Protein AF-A0A1G7FR99-F1 (afdb_monomer_lite)

InterPro domains:
  IPR018385 C4-dicarboxylate anaerobic carrier-like [PF03606] (4-111)

Structure (mmCIF, N/CA/C/O backbone):
data_AF-A0A1G7FR99-F1
#
_entry.id   AF-A0A1G7FR99-F1
#
loop_
_atom_site.group_PDB
_atom_site.id
_atom_site.type_symbol
_atom_site.label_atom_id
_atom_site.label_alt_id
_atom_site.label_comp_id
_atom_site.label_asym_id
_atom_site.label_entity_id
_atom_site.label_seq_id
_atom_site.pdbx_PDB_ins_code
_atom_site.Cartn_x
_atom_site.Cartn_y
_atom_site.Cartn_z
_atom_site.occupancy
_atom_site.B_iso_or_equiv
_atom_site.auth_seq_id
_atom_site.auth_comp_id
_atom_site.auth_asym_id
_atom_site.auth_atom_id
_atom_site.pdbx_PDB_model_num
ATOM 1 N N . MET A 1 1 ? -29.325 10.372 -16.568 1.00 49.56 1 MET A N 1
ATOM 2 C CA . MET A 1 1 ? -28.260 10.797 -15.630 1.00 49.56 1 MET A CA 1
ATOM 3 C C . MET A 1 1 ? -27.099 9.822 -15.770 1.00 49.56 1 MET A C 1
ATOM 5 O O . MET A 1 1 ? -27.283 8.641 -15.497 1.00 49.56 1 MET A O 1
ATOM 9 N N . LYS A 1 2 ? -25.958 10.261 -16.313 1.00 59.69 2 LYS A N 1
ATOM 10 C CA . LYS A 1 2 ? -24.798 9.390 -16.560 1.00 59.69 2 LYS A CA 1
ATOM 11 C C . LYS A 1 2 ? -24.212 9.015 -15.193 1.00 59.69 2 LYS A C 1
ATOM 13 O O . LYS A 1 2 ? -23.786 9.899 -14.459 1.00 59.69 2 LYS A O 1
ATOM 18 N N . LYS A 1 3 ? -24.295 7.738 -14.804 1.00 76.69 3 LYS A N 1
ATOM 19 C CA . LYS A 1 3 ? -23.716 7.262 -13.540 1.00 76.69 3 LYS A CA 1
ATOM 20 C C . LYS A 1 3 ? -22.211 7.502 -13.604 1.00 76.69 3 LYS A C 1
ATOM 22 O O . LYS A 1 3 ? -21.580 7.092 -14.578 1.00 76.69 3 LYS A O 1
ATOM 27 N N . PHE A 1 4 ? -21.664 8.189 -12.603 1.00 80.19 4 PHE A N 1
ATOM 28 C CA . PHE A 1 4 ? -20.218 8.318 -12.471 1.00 80.19 4 PHE A CA 1
ATOM 29 C C . PHE A 1 4 ? -19.592 6.916 -12.502 1.00 80.19 4 PHE A C 1
ATOM 31 O O . PHE A 1 4 ? -20.150 6.000 -11.884 1.00 80.19 4 PHE A O 1
ATOM 38 N N . PRO A 1 5 ? -18.487 6.718 -13.242 1.00 84.00 5 PRO A N 1
ATOM 39 C CA . PRO A 1 5 ? -17.815 5.430 -13.273 1.00 84.00 5 PRO A CA 1
ATOM 40 C C . PRO A 1 5 ? -17.438 5.019 -11.852 1.00 84.00 5 PRO A C 1
ATOM 42 O O . PRO A 1 5 ? -17.006 5.847 -11.050 1.00 84.00 5 PRO A O 1
ATOM 45 N N . ASN A 1 6 ? -17.602 3.737 -11.536 1.00 90.38 6 ASN A N 1
ATOM 46 C CA . ASN A 1 6 ? -17.119 3.192 -10.273 1.00 90.38 6 ASN A CA 1
ATOM 47 C C . ASN A 1 6 ? -15.609 3.478 -10.147 1.00 90.38 6 ASN A C 1
ATOM 49 O O . ASN A 1 6 ? -14.886 3.376 -11.139 1.00 90.38 6 ASN A O 1
ATOM 53 N N . ALA A 1 7 ? -15.131 3.804 -8.942 1.00 90.44 7 ALA A N 1
ATOM 54 C CA . ALA A 1 7 ? -13.714 4.062 -8.674 1.00 90.44 7 ALA A CA 1
ATOM 55 C C . ALA A 1 7 ? -12.791 2.966 -9.242 1.00 90.44 7 ALA A C 1
ATOM 57 O O . ALA A 1 7 ? -11.729 3.268 -9.779 1.00 90.44 7 ALA A O 1
ATOM 58 N N . PHE A 1 8 ? -13.232 1.706 -9.218 1.00 87.88 8 PHE A N 1
ATOM 59 C CA . PHE A 1 8 ? -12.510 0.579 -9.801 1.00 87.88 8 PHE A CA 1
ATOM 60 C C . PHE A 1 8 ? -12.287 0.722 -11.315 1.00 87.88 8 PHE A C 1
ATOM 62 O O . PHE A 1 8 ? -11.193 0.464 -11.810 1.00 87.88 8 PHE A O 1
ATOM 69 N N . VAL A 1 9 ? -13.298 1.200 -12.046 1.00 91.81 9 VAL A N 1
ATOM 70 C CA . VAL A 1 9 ? -13.213 1.442 -13.496 1.00 91.81 9 VAL A CA 1
ATOM 71 C C . VAL A 1 9 ? -12.213 2.556 -13.791 1.00 91.81 9 VAL A C 1
ATOM 73 O O . VAL A 1 9 ? -11.410 2.430 -14.712 1.00 91.81 9 VAL A O 1
ATOM 76 N N . ILE A 1 10 ? -12.220 3.620 -12.981 1.00 92.56 10 ILE A N 1
ATOM 77 C CA . ILE A 1 10 ? -11.277 4.737 -13.120 1.00 92.56 10 ILE A CA 1
ATOM 78 C C . ILE A 1 10 ? -9.844 4.233 -12.920 1.00 92.56 10 ILE A C 1
ATOM 80 O O . ILE A 1 10 ? -8.991 4.465 -13.773 1.00 92.56 10 ILE A O 1
ATOM 84 N N . ILE A 1 11 ? -9.590 3.480 -11.849 1.00 90.31 11 ILE A N 1
ATOM 85 C CA . ILE A 1 11 ? -8.256 2.950 -11.542 1.00 90.31 11 ILE A CA 1
ATOM 86 C C . ILE A 1 11 ? -7.749 2.047 -12.673 1.00 90.31 11 ILE A C 1
ATOM 88 O O . ILE A 1 11 ? -6.632 2.242 -13.148 1.00 90.31 11 ILE A O 1
ATOM 92 N N . ILE A 1 12 ? -8.570 1.109 -13.157 1.00 89.19 12 ILE A N 1
ATOM 93 C CA . ILE A 1 12 ? -8.191 0.235 -14.278 1.00 89.19 12 ILE A CA 1
ATOM 94 C C . ILE A 1 12 ? -7.891 1.051 -15.537 1.00 89.19 12 ILE A C 1
ATOM 96 O O . ILE A 1 12 ? -6.893 0.789 -16.207 1.00 89.19 12 ILE A O 1
ATOM 100 N N . SER A 1 13 ? -8.711 2.058 -15.847 1.00 90.75 13 SER A N 1
ATOM 101 C CA . SER A 1 13 ? -8.502 2.894 -17.033 1.00 90.75 13 SER A CA 1
ATOM 102 C C . SER A 1 13 ? -7.169 3.649 -16.992 1.00 90.75 13 SER A C 1
ATOM 104 O O . SER A 1 13 ? -6.461 3.689 -17.995 1.00 90.75 13 SER A O 1
ATOM 106 N N . VAL A 1 14 ? -6.780 4.166 -15.822 1.00 91.19 14 VAL A N 1
ATOM 107 C CA . VAL A 1 14 ? -5.498 4.856 -15.622 1.00 91.19 14 VAL A CA 1
ATOM 108 C C . VAL A 1 14 ? -4.325 3.880 -15.728 1.00 91.19 14 VAL A C 1
ATOM 110 O O . VAL A 1 14 ? -3.304 4.225 -16.316 1.00 91.19 14 VAL A O 1
ATOM 113 N N . ILE A 1 15 ? -4.467 2.651 -15.220 1.00 89.06 15 ILE A N 1
ATOM 114 C CA . ILE A 1 15 ? -3.435 1.608 -15.334 1.00 89.06 15 ILE A CA 1
ATOM 115 C C . ILE A 1 15 ? -3.195 1.229 -16.801 1.00 89.06 15 ILE A C 1
ATOM 117 O O . ILE A 1 15 ? -2.047 1.185 -17.238 1.00 89.06 15 ILE A O 1
ATOM 121 N N . ILE A 1 16 ? -4.263 1.001 -17.571 1.00 88.94 16 ILE A N 1
ATOM 122 C CA . ILE A 1 16 ? -4.161 0.682 -19.003 1.00 88.94 16 ILE A CA 1
ATOM 123 C C . ILE A 1 16 ? -3.530 1.854 -19.761 1.00 88.94 16 ILE A C 1
ATOM 125 O O . ILE A 1 16 ? -2.612 1.649 -20.552 1.00 88.94 16 ILE A O 1
ATOM 129 N N . LEU A 1 17 ? -3.972 3.083 -19.481 1.00 91.69 17 LEU A N 1
ATOM 130 C CA . LEU A 1 17 ? -3.405 4.286 -20.087 1.00 91.69 17 LEU A CA 1
ATOM 131 C C . LEU A 1 17 ? -1.905 4.422 -19.785 1.00 91.69 17 LEU A C 1
ATOM 133 O O . LEU A 1 17 ? -1.121 4.683 -20.693 1.00 91.69 17 LEU A O 1
ATOM 137 N N . SER A 1 18 ? -1.495 4.197 -18.535 1.00 87.62 18 SER A N 1
ATOM 138 C CA . SER A 1 18 ? -0.090 4.241 -18.116 1.00 87.62 18 SER A CA 1
ATOM 139 C C . SER A 1 18 ? 0.762 3.167 -18.797 1.00 87.62 18 SER A C 1
ATOM 141 O O . SER A 1 18 ? 1.918 3.425 -19.131 1.00 87.62 18 SER A O 1
ATOM 143 N N . TRP A 1 19 ? 0.212 1.967 -19.003 1.00 86.31 19 TRP A N 1
ATOM 144 C CA . TRP A 1 19 ? 0.906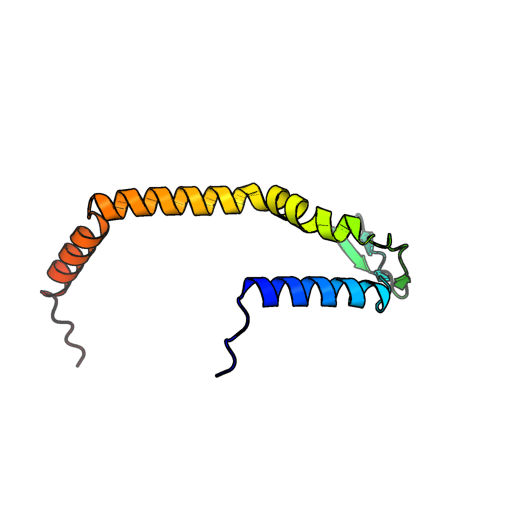 0.891 -19.710 1.00 86.31 19 TRP A CA 1
ATOM 145 C C . TRP A 1 19 ? 1.134 1.252 -21.181 1.00 86.31 19 TRP A C 1
ATOM 147 O O . TRP A 1 19 ? 2.260 1.148 -21.656 1.00 86.31 19 TRP A O 1
ATOM 157 N N . ILE A 1 20 ? 0.121 1.794 -21.867 1.00 87.69 20 ILE A N 1
ATOM 158 C CA . ILE A 1 20 ? 0.262 2.297 -23.246 1.00 87.69 20 ILE A CA 1
ATOM 159 C C . ILE A 1 20 ? 1.334 3.394 -23.316 1.00 87.69 20 ILE A C 1
ATOM 161 O O . ILE A 1 20 ? 2.177 3.387 -24.211 1.00 87.69 20 ILE A O 1
ATOM 165 N N . LEU A 1 21 ? 1.346 4.309 -22.344 1.00 86.81 21 LEU A N 1
ATOM 166 C CA . LEU A 1 21 ? 2.313 5.406 -22.293 1.00 86.81 21 LEU A CA 1
ATOM 167 C C . LEU A 1 21 ? 3.763 4.932 -22.104 1.00 86.81 21 LEU A C 1
ATOM 169 O O . LEU A 1 21 ? 4.683 5.606 -22.558 1.00 86.81 21 LEU A O 1
ATOM 173 N N . THR A 1 22 ? 3.967 3.759 -21.498 1.00 84.25 22 THR A N 1
ATOM 174 C CA . THR A 1 22 ? 5.302 3.165 -21.295 1.00 84.25 22 THR A CA 1
ATOM 175 C C . THR A 1 22 ? 5.958 2.753 -22.619 1.00 84.25 22 THR A C 1
ATOM 177 O O . THR A 1 22 ? 7.178 2.734 -22.708 1.00 84.25 22 THR A O 1
ATOM 180 N N . TYR A 1 23 ? 5.174 2.482 -23.668 1.00 81.06 23 TYR A N 1
ATOM 181 C CA . TYR A 1 23 ? 5.708 2.217 -25.012 1.00 81.06 23 TYR A CA 1
ATOM 182 C C . TYR A 1 23 ? 6.062 3.491 -25.785 1.00 81.06 23 TYR A C 1
ATOM 184 O O . TYR A 1 23 ? 6.865 3.446 -26.711 1.00 81.06 23 TYR A O 1
ATOM 192 N N . LEU A 1 24 ? 5.449 4.623 -25.431 1.00 83.00 24 LEU A N 1
ATOM 193 C CA . LEU A 1 24 ? 5.678 5.911 -26.089 1.00 83.00 24 LEU A CA 1
ATOM 194 C C . LEU A 1 24 ? 6.896 6.644 -25.514 1.00 83.00 24 LEU A C 1
ATOM 196 O O . LEU A 1 24 ? 7.538 7.410 -26.229 1.00 83.00 24 LEU A O 1
ATOM 200 N N . ILE A 1 25 ? 7.199 6.432 -24.230 1.00 81.12 25 ILE A N 1
ATOM 201 C CA . ILE A 1 25 ? 8.241 7.160 -23.503 1.00 81.12 25 ILE A CA 1
ATOM 202 C C . ILE A 1 25 ? 9.413 6.208 -23.213 1.00 81.12 25 ILE A C 1
ATOM 204 O O . ILE A 1 25 ? 9.275 5.330 -22.358 1.00 81.12 25 ILE A O 1
ATOM 208 N N . PRO A 1 26 ? 10.569 6.364 -23.887 1.00 73.19 26 PRO A N 1
ATOM 209 C CA . PRO A 1 26 ? 11.738 5.535 -23.629 1.00 73.19 26 PRO A CA 1
ATOM 210 C C . PRO A 1 26 ? 12.297 5.804 -22.231 1.00 73.19 26 PRO A C 1
ATOM 212 O O . PRO A 1 26 ? 12.302 6.936 -21.743 1.00 73.19 26 PRO A O 1
ATOM 215 N N . GLN A 1 27 ? 12.794 4.752 -21.587 1.00 71.12 27 GLN A N 1
ATOM 216 C CA . GLN A 1 27 ? 13.408 4.863 -20.270 1.00 71.12 27 GLN A CA 1
ATOM 217 C C . GLN A 1 27 ? 14.853 5.357 -20.414 1.00 71.12 27 GLN A C 1
ATOM 219 O O . GLN A 1 27 ? 15.636 4.806 -21.188 1.00 71.12 27 GLN A O 1
ATOM 224 N N . GLY A 1 28 ? 15.212 6.392 -19.660 1.00 74.75 28 GLY A N 1
ATOM 225 C CA . GLY A 1 28 ? 16.578 6.903 -19.575 1.00 74.75 28 GLY A CA 1
ATOM 226 C C . GLY A 1 28 ? 17.051 6.931 -18.128 1.00 74.75 28 GLY A C 1
ATOM 227 O O . GLY A 1 28 ? 16.246 7.141 -17.220 1.00 74.75 28 GLY A O 1
ATOM 228 N N . ALA A 1 29 ? 18.346 6.718 -17.916 1.00 75.38 29 ALA A N 1
ATOM 229 C CA . ALA A 1 29 ? 18.979 6.837 -16.610 1.00 75.38 29 ALA A CA 1
ATOM 230 C C . ALA A 1 29 ? 20.290 7.622 -16.722 1.00 75.38 29 ALA A C 1
ATOM 232 O O . ALA A 1 29 ? 20.946 7.614 -17.764 1.00 75.38 29 ALA A O 1
ATOM 233 N N . TYR A 1 30 ? 20.659 8.285 -15.629 1.00 74.94 30 TYR A N 1
ATOM 234 C CA . TYR A 1 30 ? 21.957 8.933 -15.472 1.00 74.94 30 TYR A CA 1
ATOM 235 C C . TYR A 1 30 ? 22.875 8.024 -14.658 1.00 74.94 30 TYR A C 1
ATOM 237 O O . TYR A 1 30 ? 22.423 7.398 -13.694 1.00 74.94 30 TYR A O 1
ATOM 245 N N . GLN A 1 31 ? 24.152 7.948 -15.027 1.00 67.88 31 GLN A N 1
ATOM 246 C CA . GLN A 1 31 ? 25.138 7.206 -14.244 1.00 67.88 31 GLN A CA 1
ATOM 247 C C . GLN A 1 31 ? 25.691 8.105 -13.135 1.00 67.88 31 GLN A C 1
ATOM 249 O O . GLN A 1 31 ? 26.223 9.186 -13.391 1.00 67.88 31 GLN A O 1
ATOM 254 N N . GLY A 1 32 ? 25.540 7.651 -11.893 1.00 68.31 32 GLY A N 1
ATOM 255 C CA . GLY A 1 32 ? 26.189 8.250 -10.732 1.00 68.31 32 GLY A CA 1
ATOM 256 C C . GLY A 1 32 ? 27.440 7.462 -10.365 1.00 68.31 32 GLY A C 1
ATOM 257 O O . GLY A 1 32 ? 27.411 6.230 -10.373 1.00 68.31 32 GLY A O 1
ATOM 258 N N . ILE A 1 33 ? 28.518 8.166 -10.033 1.00 65.06 33 ILE A N 1
ATOM 259 C CA . ILE A 1 33 ? 29.684 7.586 -9.363 1.00 65.06 33 ILE A CA 1
ATOM 260 C C . ILE A 1 33 ? 29.680 8.051 -7.910 1.00 65.06 33 ILE A C 1
ATOM 262 O O . ILE A 1 33 ? 29.447 9.221 -7.613 1.00 65.06 33 ILE A O 1
ATOM 26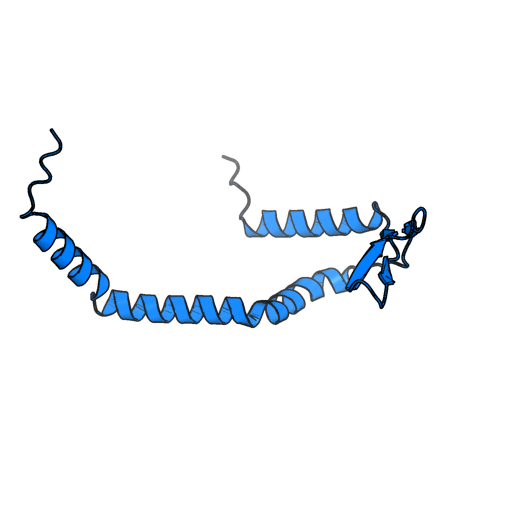6 N N . THR A 1 34 ? 29.886 7.116 -6.989 1.00 59.38 34 THR A N 1
ATOM 267 C CA . THR A 1 34 ? 30.049 7.433 -5.570 1.00 59.38 34 THR A CA 1
ATOM 268 C C . THR A 1 34 ? 31.526 7.688 -5.323 1.00 59.38 34 THR A C 1
ATOM 270 O O . THR A 1 34 ? 32.336 6.775 -5.486 1.00 59.38 34 THR A O 1
ATOM 273 N N . ASP A 1 35 ? 31.873 8.925 -4.973 1.00 60.75 35 ASP A N 1
ATOM 274 C CA . ASP A 1 35 ? 33.246 9.271 -4.622 1.00 60.75 35 ASP A CA 1
ATOM 275 C C . ASP A 1 35 ? 33.575 8.691 -3.227 1.00 60.75 35 ASP A C 1
ATOM 277 O O . ASP A 1 35 ? 32.877 9.011 -2.255 1.00 60.75 35 ASP A O 1
ATOM 281 N N . PRO A 1 36 ? 34.581 7.803 -3.104 1.00 61.06 36 PRO A N 1
ATOM 282 C CA . PRO A 1 36 ? 34.871 7.084 -1.865 1.00 61.06 36 PRO A CA 1
ATOM 283 C C . PRO A 1 36 ? 35.394 7.970 -0.723 1.00 61.06 36 PRO A C 1
ATOM 285 O O . PRO A 1 36 ? 35.444 7.491 0.409 1.00 61.06 36 PRO A O 1
ATOM 288 N N . GLU A 1 37 ? 35.769 9.231 -0.973 1.00 61.16 37 GLU A N 1
ATOM 289 C CA . GLU A 1 37 ? 36.229 10.141 0.089 1.00 61.16 37 GLU A CA 1
ATOM 290 C C . GLU A 1 37 ? 35.123 11.025 0.678 1.00 61.16 37 GLU A C 1
ATOM 292 O O . GLU A 1 37 ? 35.217 11.420 1.840 1.00 61.16 37 GLU A O 1
ATOM 297 N N . SER A 1 38 ? 34.073 11.334 -0.088 1.00 60.84 38 SER A N 1
ATOM 298 C CA . SER A 1 38 ? 33.053 12.310 0.330 1.00 60.84 38 SER A CA 1
ATOM 299 C C . SER A 1 38 ? 31.676 11.707 0.631 1.00 60.84 38 SER A C 1
ATOM 301 O O . SER A 1 38 ? 30.836 12.415 1.178 1.00 60.84 38 SER A O 1
ATOM 303 N N . ASP A 1 39 ? 31.424 10.432 0.300 1.00 59.44 39 ASP A N 1
ATOM 304 C CA . ASP A 1 39 ? 30.101 9.769 0.409 1.00 59.44 39 ASP A CA 1
ATOM 305 C C . ASP A 1 39 ? 28.981 10.507 -0.365 1.00 59.44 39 ASP A C 1
ATOM 307 O O . ASP A 1 39 ? 27.784 10.317 -0.148 1.00 59.44 39 ASP A O 1
ATOM 311 N N . ILE A 1 40 ? 29.372 11.368 -1.311 1.00 62.38 40 ILE A N 1
ATOM 312 C CA . ILE A 1 40 ? 28.467 12.105 -2.191 1.00 62.38 40 ILE A CA 1
ATOM 313 C C . ILE A 1 40 ? 28.409 11.346 -3.515 1.00 62.38 40 ILE A C 1
ATOM 315 O O . ILE A 1 40 ? 29.427 11.063 -4.145 1.00 62.38 40 ILE A O 1
ATOM 319 N N . THR A 1 41 ? 27.196 10.993 -3.938 1.00 63.53 41 THR A N 1
ATOM 320 C CA . THR A 1 41 ? 26.968 10.417 -5.267 1.00 63.53 41 THR A CA 1
ATOM 321 C C . THR A 1 41 ? 26.871 11.556 -6.269 1.00 63.53 41 THR A C 1
ATOM 323 O O . THR A 1 41 ? 25.862 12.264 -6.307 1.00 63.53 41 THR A O 1
ATOM 326 N N . GLU A 1 42 ? 27.923 11.748 -7.060 1.00 64.75 42 GLU A N 1
ATOM 327 C CA . GLU A 1 42 ? 27.950 12.758 -8.111 1.00 64.75 42 GLU A CA 1
ATOM 328 C C . GLU A 1 42 ? 27.438 12.151 -9.422 1.00 64.75 42 GLU A C 1
ATOM 330 O O . GLU A 1 42 ? 27.823 11.052 -9.834 1.00 64.75 42 GLU A O 1
ATOM 335 N N . VAL A 1 43 ? 26.512 12.858 -10.069 1.00 67.50 43 VAL A N 1
ATOM 336 C CA . VAL A 1 43 ? 25.994 12.466 -11.380 1.00 67.50 43 VAL A CA 1
ATOM 337 C C . VAL A 1 43 ? 26.999 12.909 -12.434 1.00 67.50 43 VAL A C 1
ATOM 339 O O . VAL A 1 43 ? 27.320 14.093 -12.523 1.00 67.50 43 VAL A O 1
ATOM 342 N N . ILE A 1 44 ? 27.478 11.973 -13.256 1.00 70.81 44 ILE A N 1
ATOM 343 C CA . ILE A 1 44 ? 28.434 12.293 -14.317 1.00 70.81 44 ILE A CA 1
ATOM 344 C C . ILE A 1 44 ? 27.736 13.193 -15.348 1.00 70.81 44 ILE A C 1
ATOM 346 O O . ILE A 1 44 ? 26.675 12.838 -15.876 1.00 70.81 44 ILE A O 1
ATOM 350 N N . ASN A 1 45 ? 28.336 14.349 -15.650 1.00 59.06 45 ASN A N 1
ATOM 351 C CA . ASN A 1 45 ? 27.870 15.237 -16.716 1.00 59.06 45 ASN A CA 1
ATOM 352 C C . ASN A 1 45 ? 27.843 14.487 -18.061 1.00 59.06 45 ASN A C 1
ATOM 354 O O . ASN A 1 45 ? 28.789 13.784 -18.397 1.00 59.06 45 ASN A O 1
ATOM 358 N N . ASP A 1 46 ? 26.755 14.646 -18.820 1.00 61.88 46 ASP A N 1
ATOM 359 C CA . ASP A 1 46 ? 26.533 14.007 -20.132 1.00 61.88 46 ASP A CA 1
ATOM 360 C C . ASP A 1 46 ? 26.382 12.465 -20.119 1.00 61.88 46 ASP A C 1
ATOM 362 O O . ASP A 1 46 ? 26.465 11.801 -21.149 1.00 61.88 46 ASP A O 1
ATOM 366 N N . SER A 1 47 ? 26.099 11.864 -18.956 1.00 69.44 47 SER A N 1
ATOM 367 C CA . SER A 1 47 ? 25.910 10.406 -18.811 1.00 69.44 47 SER A CA 1
ATOM 368 C C . SER A 1 47 ? 24.488 9.898 -19.082 1.00 69.44 47 SER A C 1
ATOM 370 O O . SER A 1 47 ? 24.139 8.784 -18.680 1.00 69.44 47 SER A O 1
ATOM 372 N N . TYR A 1 48 ? 23.641 10.702 -19.732 1.00 69.25 48 TYR A N 1
ATOM 373 C CA . TYR A 1 48 ? 22.288 10.270 -20.075 1.00 69.25 48 TYR A CA 1
ATOM 374 C C . TYR A 1 48 ? 22.352 9.123 -21.089 1.00 69.25 48 TYR A C 1
ATOM 376 O O . TYR A 1 48 ? 22.709 9.316 -22.251 1.00 69.25 48 TYR A O 1
ATOM 384 N N . GLY A 1 49 ? 21.977 7.926 -20.649 1.00 73.00 49 GLY A N 1
ATOM 385 C CA . GLY A 1 49 ? 21.861 6.748 -21.498 1.00 73.00 49 GLY A CA 1
ATOM 386 C C . GLY A 1 49 ? 20.425 6.248 -21.532 1.00 73.00 49 GLY A C 1
ATOM 387 O O . GLY A 1 49 ? 19.762 6.159 -20.494 1.00 73.00 49 GLY A O 1
ATOM 388 N N . GLN A 1 50 ? 19.941 5.871 -22.718 1.00 68.12 50 GLN A N 1
ATOM 389 C CA . GLN A 1 50 ? 18.753 5.025 -22.797 1.00 68.12 50 GLN A CA 1
ATOM 390 C C . GLN A 1 50 ? 19.099 3.655 -22.222 1.00 68.12 50 GLN A C 1
ATOM 392 O O . GLN A 1 50 ? 20.039 2.996 -22.668 1.00 68.12 50 GLN A O 1
ATOM 397 N N . ILE A 1 51 ? 18.347 3.242 -21.210 1.00 73.69 51 ILE A N 1
ATOM 398 C CA . ILE A 1 51 ? 18.497 1.915 -20.621 1.00 73.69 51 ILE A CA 1
ATOM 399 C C . ILE A 1 51 ? 17.626 0.925 -21.389 1.00 73.69 51 ILE A C 1
ATOM 401 O O . ILE A 1 51 ? 16.558 1.279 -21.891 1.00 73.69 51 ILE A O 1
ATOM 4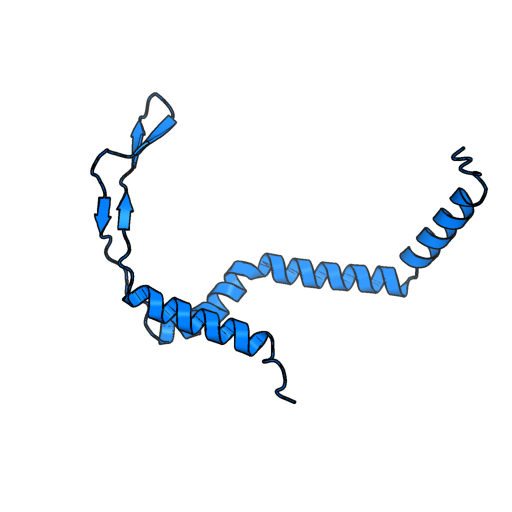05 N N . SER A 1 52 ? 18.082 -0.328 -21.476 1.00 60.09 52 SER A N 1
ATOM 406 C CA . SER A 1 52 ? 17.282 -1.410 -22.052 1.00 60.09 52 SER A CA 1
ATOM 407 C C . SER A 1 52 ? 16.059 -1.646 -21.167 1.00 60.09 52 SER A C 1
ATOM 409 O O . SER A 1 52 ? 16.141 -2.302 -20.129 1.00 60.09 52 SER A O 1
ATOM 411 N N . ALA A 1 53 ? 14.933 -1.054 -21.554 1.00 61.59 53 ALA A N 1
ATOM 412 C CA . ALA A 1 53 ? 13.652 -1.294 -20.922 1.00 61.59 53 ALA A CA 1
ATOM 413 C C . ALA A 1 53 ? 13.136 -2.667 -21.370 1.00 61.59 53 ALA A C 1
ATOM 415 O O . ALA A 1 53 ? 12.837 -2.874 -22.551 1.00 61.59 53 ALA A O 1
ATOM 416 N N . GLU A 1 54 ? 13.008 -3.613 -20.437 1.00 64.19 54 GLU A N 1
ATOM 417 C CA . GLU A 1 54 ? 12.188 -4.797 -20.685 1.00 64.19 54 GLU A CA 1
ATOM 418 C C . GLU A 1 54 ? 10.758 -4.329 -20.971 1.00 64.19 54 GLU A C 1
ATOM 420 O O . GLU A 1 54 ? 10.118 -3.670 -20.149 1.00 64.19 54 GLU A O 1
ATOM 425 N N . HIS A 1 55 ? 10.258 -4.638 -22.164 1.00 64.44 55 HIS A N 1
ATOM 426 C CA . HIS A 1 55 ? 8.888 -4.311 -22.522 1.00 64.44 55 HIS A CA 1
ATOM 427 C C . HIS A 1 55 ? 7.957 -5.209 -21.707 1.00 64.44 55 HIS A C 1
ATOM 429 O O . HIS A 1 55 ? 7.887 -6.413 -21.946 1.00 64.44 55 HIS A O 1
ATOM 435 N N . HIS A 1 56 ? 7.238 -4.626 -20.748 1.00 69.50 56 HIS A N 1
ATOM 436 C CA . HIS A 1 56 ? 6.267 -5.357 -19.938 1.00 69.50 56 HIS A CA 1
ATOM 437 C C . HIS A 1 56 ? 5.150 -5.908 -20.825 1.00 69.50 56 HIS A C 1
ATOM 439 O O . HIS A 1 56 ? 4.353 -5.143 -21.370 1.00 69.50 56 HIS A O 1
ATOM 445 N N . SER A 1 57 ? 5.078 -7.231 -20.961 1.00 78.94 57 SER A N 1
ATOM 446 C CA . SER A 1 57 ? 4.058 -7.899 -21.767 1.00 78.94 57 SER A CA 1
ATOM 447 C C . SER A 1 57 ? 2.656 -7.628 -21.208 1.00 78.94 57 SER A C 1
ATOM 449 O O . SER A 1 57 ? 2.482 -7.321 -20.027 1.00 78.94 57 SER A O 1
ATOM 451 N N . ALA A 1 58 ? 1.613 -7.799 -22.024 1.00 78.06 58 ALA A N 1
ATOM 452 C CA . ALA A 1 58 ? 0.227 -7.696 -21.556 1.00 78.06 58 ALA A CA 1
ATOM 453 C C . ALA A 1 58 ? -0.063 -8.654 -20.378 1.00 78.06 58 ALA A C 1
ATOM 455 O O . ALA A 1 58 ? -0.890 -8.361 -19.514 1.00 78.06 58 ALA A O 1
ATOM 456 N N . PHE A 1 59 ? 0.653 -9.781 -20.307 1.00 84.19 59 PHE A N 1
ATOM 457 C CA . PHE A 1 59 ? 0.566 -10.713 -19.184 1.00 84.19 59 PHE A CA 1
ATOM 458 C C . PHE A 1 59 ? 1.212 -10.165 -17.900 1.00 84.19 59 PHE A C 1
ATOM 460 O O . PHE A 1 59 ? 0.674 -10.366 -16.811 1.00 84.19 59 PHE A O 1
ATOM 467 N N . ASP A 1 60 ? 2.297 -9.394 -18.016 1.00 82.88 60 ASP A N 1
ATOM 468 C CA . ASP A 1 60 ? 2.935 -8.730 -16.874 1.00 82.88 60 ASP A CA 1
ATOM 469 C C . ASP A 1 60 ? 2.028 -7.666 -16.265 1.00 82.88 60 ASP A C 1
ATOM 471 O O . ASP A 1 60 ? 2.023 -7.483 -15.049 1.00 82.88 60 ASP A O 1
ATOM 475 N N . LEU A 1 61 ? 1.205 -7.004 -17.084 1.00 83.62 61 LEU A N 1
ATOM 476 C CA . LEU A 1 61 ? 0.196 -6.062 -16.603 1.00 83.62 61 LEU A CA 1
ATOM 477 C C . LEU A 1 61 ? -0.853 -6.758 -15.721 1.00 83.62 61 LEU A C 1
ATOM 479 O O . LEU A 1 61 ? -1.226 -6.2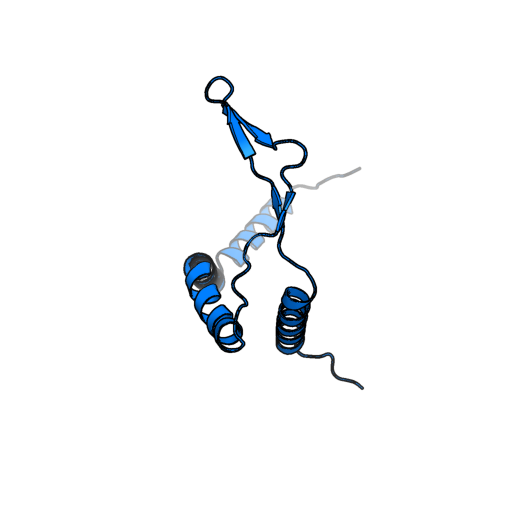37 -14.669 1.00 83.62 61 LEU A O 1
ATOM 483 N N . LEU A 1 62 ? -1.300 -7.953 -16.117 1.00 85.81 62 LEU A N 1
ATOM 484 C CA . LEU A 1 62 ? -2.238 -8.754 -15.326 1.00 85.81 62 LEU A CA 1
ATOM 485 C C . LEU A 1 62 ? -1.587 -9.270 -14.038 1.00 85.81 62 LEU A C 1
ATOM 487 O O . LEU A 1 62 ? -2.202 -9.202 -12.975 1.00 85.81 62 LEU A O 1
ATOM 491 N N . LEU A 1 63 ? -0.331 -9.720 -14.112 1.00 88.19 63 LEU A N 1
ATOM 492 C CA . LEU A 1 63 ? 0.471 -10.148 -12.960 1.00 88.19 63 LEU A CA 1
ATOM 493 C C . LEU A 1 63 ? 0.863 -8.993 -12.029 1.00 88.19 63 LEU A C 1
ATOM 495 O O . LEU A 1 63 ? 1.108 -9.218 -10.840 1.00 88.19 63 LEU A O 1
ATOM 499 N N . ALA A 1 64 ? 0.901 -7.755 -12.523 1.00 86.12 64 ALA A N 1
ATOM 500 C CA . ALA A 1 64 ? 1.251 -6.593 -11.720 1.00 86.12 64 ALA A CA 1
ATOM 501 C C . ALA A 1 64 ? 0.271 -6.409 -10.558 1.00 86.12 64 ALA A C 1
ATOM 503 O O . ALA A 1 64 ? 0.700 -6.064 -9.460 1.00 86.12 64 ALA A O 1
ATOM 504 N N . ILE A 1 65 ? -1.019 -6.693 -10.760 1.00 87.19 65 ILE A N 1
ATOM 505 C CA . ILE A 1 65 ? -2.051 -6.568 -9.722 1.00 87.19 65 ILE A CA 1
ATOM 506 C C . ILE A 1 65 ? -1.761 -7.501 -8.527 1.00 87.19 65 ILE A C 1
ATOM 508 O O . ILE A 1 65 ? -1.542 -6.985 -7.427 1.00 87.19 65 ILE A O 1
ATOM 512 N N . PRO A 1 66 ? -1.683 -8.839 -8.684 1.00 89.94 66 PRO A N 1
ATOM 513 C CA . PRO A 1 66 ? -1.362 -9.733 -7.575 1.00 89.94 66 PRO A CA 1
ATOM 514 C C . PRO A 1 66 ? 0.041 -9.481 -7.007 1.00 89.94 66 PRO A C 1
ATOM 516 O O . PRO A 1 66 ? 0.203 -9.471 -5.787 1.00 89.94 66 PRO A O 1
ATOM 519 N N . LYS A 1 67 ? 1.048 -9.180 -7.843 1.00 90.06 67 LYS A N 1
ATOM 520 C CA . LYS A 1 67 ? 2.410 -8.861 -7.373 1.00 90.06 67 LYS A CA 1
ATOM 521 C C . LYS A 1 67 ? 2.430 -7.620 -6.474 1.00 90.06 67 LYS A C 1
ATOM 523 O O . LYS A 1 67 ? 3.101 -7.615 -5.442 1.00 90.06 67 LYS A O 1
ATOM 528 N N . LYS A 1 68 ? 1.664 -6.580 -6.820 1.00 87.56 68 LYS A N 1
ATOM 529 C CA . LYS A 1 68 ? 1.507 -5.370 -5.995 1.00 87.56 68 LYS A CA 1
ATOM 530 C C . LYS A 1 68 ? 0.769 -5.672 -4.691 1.00 87.56 68 LYS A C 1
ATOM 532 O O . LYS A 1 68 ? 1.170 -5.133 -3.664 1.00 87.56 68 LYS A O 1
ATOM 537 N N . ILE A 1 69 ? -0.257 -6.531 -4.708 1.00 92.88 69 ILE A N 1
ATOM 538 C CA . ILE A 1 69 ? -0.975 -6.954 -3.492 1.00 92.88 69 ILE A CA 1
ATOM 539 C C . ILE A 1 69 ? -0.009 -7.633 -2.517 1.00 92.88 69 ILE A C 1
ATOM 541 O O . ILE A 1 69 ? 0.051 -7.237 -1.355 1.00 92.88 69 ILE A O 1
ATOM 545 N N . VAL A 1 70 ? 0.807 -8.577 -2.995 1.00 94.38 70 VAL A N 1
ATOM 546 C CA . VAL A 1 70 ? 1.831 -9.238 -2.168 1.00 94.38 70 VAL A CA 1
ATOM 547 C C . VAL A 1 70 ? 2.861 -8.224 -1.658 1.00 94.38 70 VAL A C 1
ATOM 549 O O . VAL A 1 70 ? 3.152 -8.187 -0.466 1.00 94.38 70 VAL A O 1
ATOM 552 N N . GLY A 1 71 ? 3.344 -7.322 -2.520 1.00 94.19 71 GLY A N 1
ATOM 553 C CA . GLY A 1 71 ? 4.286 -6.265 -2.129 1.00 94.19 71 GLY A CA 1
ATOM 554 C C . GLY A 1 71 ? 3.721 -5.234 -1.140 1.00 94.19 71 GLY A C 1
ATOM 555 O O . GLY A 1 71 ? 4.480 -4.526 -0.480 1.00 94.19 71 GLY A O 1
ATOM 556 N N . LYS A 1 72 ? 2.394 -5.135 -1.014 1.00 94.44 72 LYS A N 1
ATOM 557 C CA . LYS A 1 72 ? 1.696 -4.257 -0.061 1.00 94.44 72 LYS A CA 1
ATOM 558 C C . LYS A 1 72 ? 0.972 -5.035 1.041 1.00 94.44 72 LYS A C 1
ATOM 560 O O . LYS A 1 72 ? 0.202 -4.433 1.790 1.00 94.44 72 LYS A O 1
ATOM 565 N N . ALA A 1 73 ? 1.266 -6.327 1.202 1.00 95.19 73 ALA A N 1
ATOM 566 C CA . ALA A 1 73 ? 0.605 -7.198 2.171 1.00 95.19 73 ALA A CA 1
ATOM 567 C C . A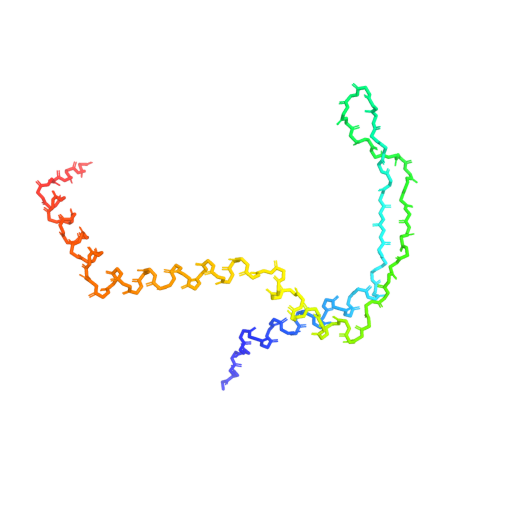LA A 1 73 ? 0.675 -6.649 3.604 1.00 95.19 73 ALA A C 1
ATOM 569 O O . ALA A 1 73 ? -0.328 -6.667 4.309 1.00 95.19 73 ALA A O 1
ATOM 570 N N . ASN A 1 74 ? 1.815 -6.075 4.007 1.00 96.31 74 ASN A N 1
ATOM 571 C CA . ASN A 1 74 ? 1.982 -5.495 5.343 1.00 96.31 74 ASN A CA 1
ATOM 572 C C . ASN A 1 74 ? 0.952 -4.383 5.636 1.00 96.31 74 ASN A C 1
ATOM 574 O O . ASN A 1 74 ? 0.319 -4.371 6.687 1.00 96.31 74 ASN A O 1
ATOM 578 N N . ILE A 1 75 ? 0.712 -3.485 4.673 1.00 97.19 75 ILE A N 1
ATOM 579 C CA . ILE A 1 75 ? -0.266 -2.397 4.830 1.00 97.19 75 ILE A CA 1
ATOM 580 C C . ILE A 1 75 ? -1.692 -2.958 4.896 1.00 97.19 75 ILE A C 1
ATOM 582 O O . ILE A 1 75 ? -2.497 -2.497 5.700 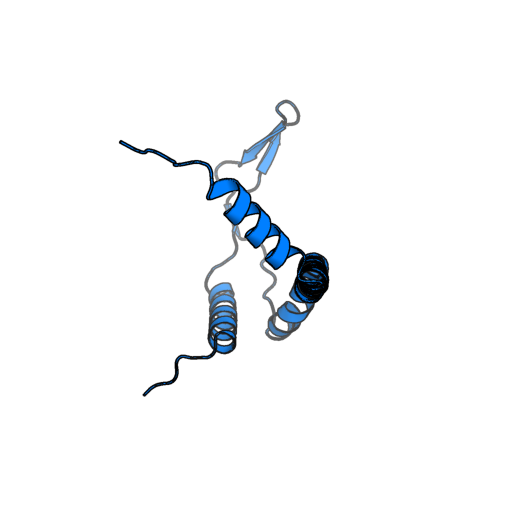1.00 97.19 75 ILE A O 1
ATOM 586 N N . ILE A 1 76 ? -2.007 -3.966 4.079 1.00 95.94 76 ILE A N 1
ATOM 587 C CA . ILE A 1 76 ? -3.332 -4.602 4.070 1.00 95.94 76 ILE A CA 1
ATOM 588 C C . ILE A 1 76 ? -3.613 -5.267 5.423 1.00 95.94 76 ILE A C 1
ATOM 590 O O . ILE A 1 76 ? -4.679 -5.055 6.001 1.00 95.94 76 ILE A O 1
ATOM 594 N N . VAL A 1 77 ? -2.645 -6.020 5.953 1.00 96.75 77 VAL A N 1
ATOM 595 C CA . VAL A 1 77 ? -2.738 -6.657 7.276 1.00 96.75 77 VAL A CA 1
ATOM 596 C C . VAL A 1 77 ? -2.889 -5.606 8.374 1.00 96.75 77 VAL A C 1
ATOM 598 O O . VAL A 1 77 ? -3.745 -5.764 9.241 1.00 96.75 77 VAL A O 1
ATOM 601 N N . LEU A 1 78 ? -2.128 -4.508 8.311 1.00 97.94 78 LEU A N 1
ATOM 602 C CA . LEU A 1 78 ? -2.245 -3.402 9.260 1.00 97.94 78 LEU A CA 1
ATOM 603 C C . LEU A 1 78 ? -3.648 -2.784 9.251 1.00 97.94 78 LEU A C 1
ATOM 605 O O . LEU A 1 78 ? -4.236 -2.620 10.314 1.00 97.94 78 LEU A O 1
ATOM 609 N N . ILE A 1 79 ? -4.201 -2.462 8.078 1.00 97.31 79 ILE A N 1
ATOM 610 C CA . ILE A 1 79 ? -5.545 -1.872 7.960 1.00 97.31 79 ILE A CA 1
ATOM 611 C C . ILE A 1 79 ? -6.610 -2.844 8.479 1.00 97.31 79 ILE A C 1
ATOM 613 O O . ILE A 1 79 ? -7.543 -2.424 9.163 1.00 97.31 79 ILE A O 1
ATOM 617 N N . LEU A 1 80 ? -6.465 -4.140 8.192 1.00 97.12 80 LEU A N 1
ATOM 618 C CA . LEU A 1 80 ? -7.392 -5.167 8.659 1.00 97.12 80 LEU A CA 1
ATOM 619 C C . LEU A 1 80 ? -7.343 -5.323 10.184 1.00 97.12 80 LEU A C 1
ATOM 621 O O . LEU A 1 80 ? -8.390 -5.343 10.832 1.00 97.12 80 LEU A O 1
ATOM 625 N N . LEU A 1 81 ? -6.142 -5.369 10.766 1.00 97.81 81 LEU A N 1
ATOM 626 C CA . LEU A 1 81 ? -5.952 -5.414 12.215 1.00 97.81 81 LEU A CA 1
ATOM 627 C C . LEU A 1 81 ? -6.500 -4.148 12.873 1.00 97.81 81 LEU A C 1
ATOM 629 O O . LEU A 1 81 ? -7.241 -4.237 13.848 1.00 97.81 81 LEU A O 1
ATOM 633 N N . LEU A 1 82 ? -6.203 -2.980 12.304 1.00 97.56 82 LEU A N 1
ATOM 634 C CA . LEU A 1 82 ? -6.695 -1.693 12.777 1.00 97.56 82 LEU A CA 1
ATOM 635 C C . LEU A 1 82 ? -8.230 -1.653 12.759 1.00 97.56 82 LEU A C 1
ATOM 637 O O . LEU A 1 82 ? -8.842 -1.258 13.749 1.00 97.56 82 LEU A O 1
ATOM 641 N N . GLY A 1 83 ? -8.858 -2.142 11.686 1.00 96.44 83 GLY A N 1
ATOM 642 C CA . GLY A 1 83 ? -10.310 -2.306 11.598 1.00 96.44 83 GLY A CA 1
ATOM 643 C C . GLY A 1 83 ? -10.872 -3.242 12.673 1.00 96.44 83 GLY A C 1
ATOM 644 O O . GLY A 1 83 ? -11.874 -2.912 13.305 1.00 96.44 83 GLY A O 1
ATOM 645 N N . GLY A 1 84 ? -10.205 -4.368 12.943 1.00 96.12 84 GLY A N 1
ATOM 646 C CA . GLY A 1 84 ? -10.577 -5.296 14.016 1.00 96.12 84 GLY A CA 1
ATOM 647 C C . GLY A 1 84 ? -10.469 -4.674 15.412 1.00 96.12 84 GLY A C 1
ATOM 648 O O . GLY A 1 84 ? -11.394 -4.786 16.218 1.00 96.12 84 GLY A O 1
ATOM 649 N N . CYS A 1 85 ? -9.384 -3.952 15.690 1.00 96.31 85 CYS A N 1
ATOM 650 C CA . CYS A 1 85 ? -9.216 -3.211 16.938 1.00 96.31 85 CYS A CA 1
ATOM 651 C C . CYS A 1 85 ? -10.296 -2.136 17.102 1.00 96.31 85 CYS A C 1
ATOM 653 O O . CYS A 1 85 ? -10.933 -2.069 18.155 1.00 96.31 85 CYS A O 1
ATOM 655 N N . PHE A 1 86 ? -10.557 -1.340 16.060 1.00 95.25 86 PHE A N 1
ATOM 656 C CA . PHE A 1 86 ? -11.628 -0.343 16.078 1.00 95.25 86 PHE A CA 1
ATOM 657 C C . PHE A 1 86 ? -12.998 -0.978 16.306 1.00 95.25 86 PHE A C 1
ATOM 659 O O . PHE A 1 86 ? -13.790 -0.434 17.071 1.00 95.25 86 PHE A O 1
ATOM 666 N N . TYR A 1 87 ? -13.265 -2.151 15.729 1.00 95.19 87 TYR A N 1
ATOM 667 C CA . TYR A 1 87 ? -14.509 -2.876 15.971 1.00 95.19 87 TYR A CA 1
ATOM 668 C C . TYR A 1 87 ? -14.681 -3.260 17.447 1.00 95.19 87 TYR A C 1
ATOM 670 O O . TYR A 1 87 ? -15.752 -3.047 18.017 1.00 95.19 87 TYR A O 1
ATOM 678 N N . VAL A 1 88 ? -13.635 -3.779 18.099 1.00 96.12 88 VAL A N 1
ATOM 679 C CA . VAL A 1 88 ? -13.674 -4.119 19.534 1.00 96.12 88 VAL A CA 1
ATOM 680 C C . VAL A 1 88 ? -13.868 -2.864 20.394 1.00 96.12 88 VAL A C 1
ATOM 682 O O . VAL A 1 88 ? -14.698 -2.856 21.308 1.00 96.12 88 VAL A O 1
ATOM 685 N N . ILE A 1 89 ? -13.151 -1.782 20.088 1.00 95.81 89 ILE A N 1
ATOM 686 C CA . ILE A 1 89 ? -13.271 -0.492 20.785 1.00 95.81 89 ILE A CA 1
ATOM 687 C C . ILE A 1 89 ? -14.691 0.081 20.655 1.00 95.81 89 ILE A C 1
ATOM 689 O O . ILE A 1 89 ? -15.267 0.559 21.635 1.00 95.81 89 ILE A O 1
ATOM 693 N N . GLU A 1 90 ? -15.282 -0.000 19.464 1.00 94.06 90 GLU A N 1
ATOM 694 C CA . GLU A 1 90 ? -16.639 0.482 19.216 1.00 94.06 90 GLU A CA 1
ATOM 695 C C . GLU A 1 90 ? -17.673 -0.404 19.916 1.00 94.06 90 GLU A C 1
ATOM 697 O O . GLU A 1 90 ? -18.594 0.091 20.573 1.00 94.06 90 GLU A O 1
ATOM 702 N N . LYS A 1 91 ? -17.491 -1.730 19.871 1.00 95.25 91 LYS A N 1
ATOM 703 C CA . LYS A 1 91 ? -18.429 -2.668 20.492 1.00 95.25 91 LYS A CA 1
ATOM 704 C C . LYS A 1 91 ? -18.437 -2.572 22.015 1.00 95.25 91 LYS A C 1
ATOM 706 O O . LYS A 1 91 ? -19.498 -2.697 22.625 1.00 95.25 91 LYS A O 1
ATOM 711 N N . THR A 1 92 ? -17.283 -2.298 22.616 1.00 95.50 92 THR A N 1
ATOM 712 C CA . THR A 1 92 ? -17.158 -2.010 24.053 1.00 95.50 92 THR A CA 1
ATOM 713 C C . THR A 1 92 ? -17.681 -0.622 24.430 1.00 95.50 92 THR A C 1
ATOM 715 O O . THR A 1 92 ? -17.808 -0.322 25.615 1.00 95.50 92 THR A O 1
ATOM 718 N N . ARG A 1 93 ? -18.008 0.234 23.448 1.00 92.50 93 ARG A N 1
ATOM 719 C CA . ARG A 1 93 ? -18.374 1.649 23.631 1.00 92.50 93 ARG A CA 1
ATOM 720 C C . ARG A 1 93 ? -17.337 2.454 24.417 1.00 92.50 93 ARG A C 1
ATOM 722 O O . ARG A 1 93 ? -17.651 3.549 24.887 1.00 92.50 93 ARG A O 1
ATOM 729 N N . ALA A 1 94 ? -16.105 1.955 24.525 1.00 93.50 94 ALA A N 1
ATOM 730 C CA . ALA A 1 94 ? -15.040 2.597 25.284 1.00 93.50 94 ALA A CA 1
ATOM 731 C C . ALA A 1 94 ? -14.741 3.996 24.730 1.00 93.50 94 ALA A C 1
ATOM 733 O O . ALA A 1 94 ? -14.633 4.957 25.491 1.00 93.50 94 ALA A O 1
ATOM 734 N N . LEU A 1 95 ? -14.712 4.130 23.399 1.00 92.56 95 LEU A N 1
ATOM 735 C CA . LEU A 1 95 ? -14.487 5.408 22.725 1.00 92.56 95 LEU A CA 1
ATOM 736 C C . LEU A 1 95 ? -15.623 6.406 22.991 1.00 92.56 95 LEU A C 1
ATOM 738 O O . LEU A 1 95 ? -15.369 7.534 23.406 1.00 92.56 95 LEU A O 1
ATOM 742 N N . THR A 1 96 ? -16.880 5.980 22.827 1.00 90.94 96 THR A N 1
ATOM 743 C CA . THR A 1 96 ? -18.054 6.843 23.052 1.00 90.94 96 THR A CA 1
ATOM 744 C C . THR A 1 96 ? -18.147 7.306 24.511 1.00 90.94 96 THR A C 1
ATOM 746 O O . THR A 1 96 ? -18.364 8.489 24.771 1.00 90.94 96 THR A O 1
ATOM 749 N N . GLN A 1 97 ? -17.944 6.406 25.479 1.00 94.31 97 GLN A N 1
ATOM 750 C CA . GLN A 1 97 ? -17.958 6.756 26.905 1.00 94.31 97 GLN A CA 1
ATOM 751 C C . GLN A 1 97 ? -16.775 7.654 27.290 1.00 94.31 97 GLN A C 1
ATOM 753 O O . GLN A 1 97 ? -16.938 8.581 28.085 1.00 94.31 97 GLN A O 1
ATOM 758 N N . GLY A 1 98 ? -15.598 7.416 26.704 1.00 92.31 98 GLY A N 1
ATOM 759 C CA . GLY A 1 98 ? -14.424 8.272 26.861 1.00 92.31 98 GLY A CA 1
ATOM 760 C C . GLY A 1 98 ? -14.682 9.696 26.370 1.00 92.31 98 GLY A C 1
ATOM 761 O O . GLY A 1 98 ? -14.434 10.648 27.112 1.00 92.31 98 GLY A O 1
ATOM 762 N N . LEU A 1 99 ? -15.268 9.851 25.175 1.00 93.75 99 LEU A N 1
ATOM 763 C CA . LEU A 1 99 ? -15.669 11.160 24.651 1.00 93.75 99 LEU A CA 1
ATOM 764 C C . LEU A 1 99 ? -16.702 11.846 25.549 1.00 93.75 99 LEU A C 1
ATOM 766 O O . LEU A 1 99 ? -16.552 13.026 25.852 1.00 93.75 99 LEU A O 1
ATOM 770 N N . GLN A 1 100 ? -17.728 11.127 26.011 1.00 92.25 100 GLN A N 1
ATOM 771 C CA . GLN A 1 100 ? -18.736 11.702 26.907 1.00 92.25 100 GLN A CA 1
ATOM 772 C C . GLN A 1 100 ? -18.124 12.183 28.228 1.00 92.25 100 GLN A C 1
ATOM 774 O O . GLN A 1 100 ? -18.430 13.290 28.671 1.00 92.25 100 GLN A O 1
ATOM 779 N N . LYS A 1 101 ? -17.216 11.403 28.833 1.00 91.38 101 LYS A N 1
ATOM 780 C CA . LYS A 1 101 ? -16.460 11.840 30.016 1.00 91.38 101 LYS A CA 1
ATOM 781 C C . LYS A 1 101 ? -15.640 13.094 29.731 1.00 91.38 101 LYS A C 1
ATOM 783 O O . LYS A 1 101 ? -15.669 14.016 30.541 1.00 91.38 101 LYS A O 1
ATOM 788 N N . LEU A 1 102 ? -14.949 13.148 28.593 1.00 91.12 102 LEU A N 1
ATOM 789 C CA . LEU A 1 102 ? -14.149 14.308 28.205 1.00 91.12 102 LEU A CA 1
ATOM 790 C C . LEU A 1 102 ? -15.019 15.565 28.051 1.00 91.12 102 LEU A C 1
ATOM 792 O O . LEU A 1 102 ? -14.689 16.612 28.602 1.00 91.12 102 LEU A O 1
ATOM 796 N N . VAL A 1 103 ? -16.167 15.452 27.378 1.00 92.88 103 VAL A N 1
ATOM 797 C CA . VAL A 1 103 ? -17.122 16.558 27.219 1.00 92.88 103 VAL A CA 1
ATOM 798 C C . VAL A 1 103 ? -17.656 17.025 28.572 1.00 92.88 103 VAL A C 1
ATOM 800 O O . VAL A 1 103 ? -17.696 18.227 28.815 1.00 92.88 103 VAL A O 1
ATOM 803 N N . THR A 1 104 ? -18.023 16.114 29.479 1.00 87.94 104 THR A N 1
ATOM 804 C CA . THR A 1 104 ? -18.502 16.486 30.821 1.00 87.94 104 THR A CA 1
ATOM 805 C C . THR A 1 104 ? -17.415 17.166 31.656 1.00 87.94 104 THR A C 1
ATOM 807 O O . THR A 1 104 ? -17.713 18.137 32.349 1.00 87.94 104 THR A O 1
ATOM 810 N N . LEU A 1 105 ? -16.158 16.721 31.555 1.00 86.25 105 LEU A N 1
ATOM 811 C CA . LEU A 1 105 ? -15.022 17.369 32.223 1.00 86.25 105 LEU A CA 1
ATOM 812 C C . LEU A 1 105 ? -14.779 18.792 31.700 1.00 86.25 105 LEU A C 1
ATOM 814 O O . LEU A 1 105 ? -14.470 19.692 32.478 1.00 86.25 105 LEU A O 1
ATOM 818 N N . LEU A 1 106 ? -14.951 19.014 30.395 1.00 85.62 106 LEU A N 1
ATOM 819 C CA . LEU A 1 106 ? -14.752 20.322 29.768 1.00 85.62 106 LEU A CA 1
ATOM 820 C C . LEU A 1 106 ? -15.955 21.264 29.944 1.00 85.62 106 LEU A C 1
ATOM 822 O O . LEU A 1 106 ? -15.763 22.474 30.021 1.00 85.62 106 LEU A O 1
ATOM 826 N N . LYS A 1 107 ? -17.181 20.742 30.092 1.00 73.56 107 LYS A N 1
ATOM 827 C CA . LYS A 1 107 ? -18.418 21.534 30.261 1.00 73.56 107 LYS A CA 1
ATOM 828 C C . LYS A 1 107 ? -18.418 22.440 31.502 1.00 73.56 107 LYS A C 1
ATOM 830 O O . LYS A 1 107 ? -19.139 23.432 31.524 1.00 73.56 107 LYS A O 1
ATOM 835 N N . GLY A 1 108 ? -17.636 22.098 32.528 1.00 65.12 108 GLY A N 1
ATOM 836 C CA . GLY A 1 108 ? -17.484 22.885 33.759 1.00 65.12 108 GLY A CA 1
ATOM 837 C C . GLY A 1 108 ? -16.405 23.972 33.696 1.00 65.12 108 GLY A C 1
ATOM 838 O O . GLY A 1 108 ? -16.375 24.848 34.558 1.00 65.12 108 GLY A O 1
ATOM 839 N N . LYS A 1 109 ? -15.536 23.963 32.676 1.00 62.78 109 LYS A N 1
ATOM 840 C CA . LYS A 1 109 ? -14.576 25.040 32.421 1.00 62.78 109 LYS A CA 1
ATOM 841 C C . LYS A 1 109 ? -15.226 26.003 31.432 1.00 62.78 109 LYS A C 1
ATOM 843 O O . LYS A 1 109 ? -15.164 25.788 30.226 1.00 62.78 109 LYS A O 1
ATOM 848 N N . LYS A 1 110 ? -15.878 27.057 31.939 1.00 53.56 110 LYS A N 1
ATOM 849 C CA . LYS A 1 110 ? -16.233 28.220 31.114 1.00 53.56 110 LYS A CA 1
ATOM 850 C C . LYS A 1 110 ? -14.952 28.700 30.434 1.00 53.56 110 LYS A C 1
ATOM 852 O O . LYS A 1 110 ? -14.096 29.303 31.074 1.00 53.56 110 LYS A O 1
ATOM 857 N N . ILE A 1 111 ? -14.817 28.395 29.153 1.00 62.09 111 ILE A N 1
ATOM 858 C CA . ILE A 1 111 ? -13.868 29.053 28.269 1.00 62.09 111 ILE A CA 1
ATOM 859 C C . ILE A 1 111 ? -14.500 30.425 28.027 1.00 62.09 111 ILE A C 1
ATOM 861 O O . ILE A 1 111 ? -15.297 30.595 27.110 1.00 62.09 111 ILE A O 1
ATOM 865 N N . SER A 1 112 ? -14.279 31.353 28.963 1.00 45.31 112 SER A N 1
ATOM 866 C CA . SER A 1 112 ? -14.529 32.773 28.725 1.00 45.31 112 SER A CA 1
ATOM 867 C C . SER A 1 112 ? -13.461 33.188 27.730 1.00 45.31 112 SER A C 1
ATOM 869 O O . SER A 1 112 ? -12.308 33.404 28.093 1.00 45.31 112 SER A O 1
ATOM 871 N N . ILE A 1 113 ? -13.816 33.105 26.457 1.00 58.38 113 ILE A N 1
ATOM 872 C CA . ILE A 1 113 ? -13.119 33.824 25.407 1.00 58.38 113 ILE A CA 1
ATOM 873 C C . ILE A 1 113 ? -13.899 35.134 25.340 1.00 58.38 113 ILE A C 1
ATOM 875 O O . ILE A 1 113 ? -14.980 35.164 24.750 1.00 58.38 113 ILE A O 1
ATOM 879 N N . ASP A 1 114 ? -13.422 36.120 26.103 1.00 42.19 114 ASP A N 1
ATOM 880 C CA . ASP A 1 114 ? -13.742 37.531 25.863 1.00 42.19 114 ASP A CA 1
ATOM 881 C C . ASP A 1 114 ? -13.166 37.967 24.506 1.00 42.19 114 ASP A C 1
ATOM 883 O O . ASP A 1 114 ? -12.084 37.448 24.130 1.00 42.19 114 ASP A O 1
#

Secondary structure (DSSP, 8-state):
--PPPPHHHHHHHHHHHHHHHHHHS--EEEEEEE-TTT--EEEEEEEEEE-------HHHHHHHHHHHHHHTHHHHHHHHHHHHHHHHHHHTTHHHHHHHHHHHHHHTS-----

pLDDT: mean 80.99, std 14.06, range [42.19, 97.94]

Foldseek 3Di:
DPPDDDPVVVVVVVLVVVLVVPVVDFDWDFDWDQDPPPSDTDTDPPRIDGDPDDNQDPVNSVVVVVVVCVVCVVVVVVVVVVVVVVVVCVVVCVVVVVVVVVCVVCVPDPPPPD

Radius of gyration: 26.62 Å; chains: 1; bounding box: 64×48×60 Å

Sequence (114 aa):
MKKFPNAFVIIISVIILSWILTYLIPQGAYQGITDPESDITEVINDSYGQISAEHHSAFDLLLAIPKKIVGKANIIVLILLLGGCFYVIEKTRALTQGLQKLVTLLKGKKISID

Organism: NCBI:txid641691